Protein AF-A0A0P1AQS2-F1 (afdb_monomer)

Solvent-accessible surface area (backbone atoms only — not comparable to full-atom values): 9481 Å² total; per-residue (Å²): 136,84,85,78,84,78,77,76,81,81,76,91,64,84,81,78,73,72,79,77,76,83,74,62,88,80,56,66,67,78,52,52,49,30,66,52,55,50,46,58,62,47,47,58,53,48,44,68,77,41,67,87,56,55,71,67,58,52,54,50,51,50,55,50,52,66,73,68,54,50,72,73,76,42,42,63,34,48,53,51,20,53,52,37,39,50,54,34,50,53,49,47,72,74,50,77,76,59,81,92,65,63,72,74,79,71,72,70,73,82,67,58,92,86,52,82,75,77,80,79,52,73,67,56,54,53,52,50,52,59,57,50,57,69,66,74,76,73,86,78,88,82,89,85,136

Radius of gyration: 27.29 Å; Cα contacts (8 Å, |Δi|>4): 53; chains: 1; bounding box: 86×45×60 Å

pLDDT: mean 74.39, std 16.45, range [37.16, 93.56]

Organism: Plasmopara halstedii (NCBI:txid4781)

Nearest PDB structures (foldseek):
  1lwm-assembly1_A  TM=8.146E-01  e=3.644E-05  Saccharomyces cerevisiae
  4y60-assembly1_C  TM=8.944E-01  e=2.705E-03  Mus musculus
  2gzk-assembly1_A  TM=5.540E-01  e=4.343E-04  unclassified
  7m5w-assembly1_A  TM=8.227E-01  e=1.787E-02  Homo sapiens
  6erq-assembly2_G  TM=6.936E-01  e=4.330E-02  Homo sapiens

Foldseek 3Di:
DDDDDDDDDDPPDDPPPPPDQDDDPLQQDDQDALLRVQLVVVLVVLCVVCVPDDPVVSSVVSVVVVVVDDVVNSVVSRVSSVVSNVVNVVSNVVDDDDPVRPPPPDPPPPDPPPDDDDDDDPVVVVVVVVVVVVVVPPPDDDDDD

InterPro domains:
  IPR009071 High mobility group box domain [PF00505] (28-95)
  IPR009071 High mobility group box domain [PS50118] (28-96)
  IPR009071 High mobility group box domain [SM00398] (27-97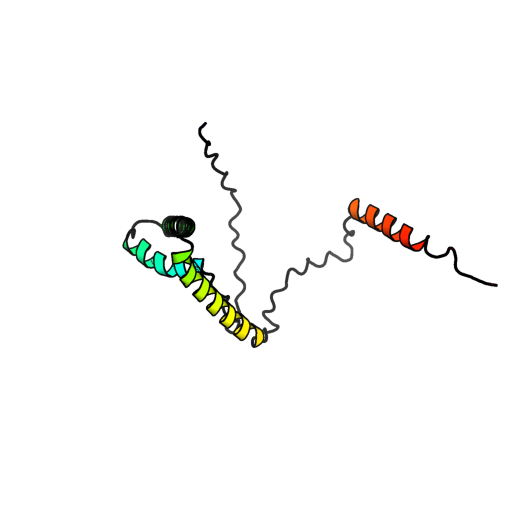)
  IPR036910 High mobility group box domain superfamily [G3DSA:1.10.30.10] (12-103)
  IPR036910 High mobility group box domain superfamily [G3DSA:1.10.30.10] (104-140)
  IPR03691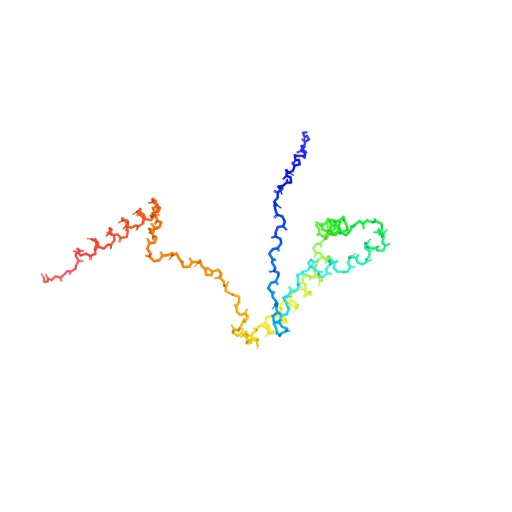0 High mobility group box domain superfamily [SSF47095] (16-98)
  IPR036910 High mobility group box domain superfamily [SSF47095] (103-134)
  IPR050342 High Mobility Group Box (HMGB) [PTHR48112] (15-95)

Structure (mmCIF, N/CA/C/O backbone):
data_AF-A0A0P1AQS2-F1
#
_entry.id   AF-A0A0P1AQS2-F1
#
loop_
_atom_site.group_PDB
_atom_site.id
_atom_site.type_symbol
_atom_site.label_atom_id
_atom_site.label_alt_id
_atom_site.label_comp_id
_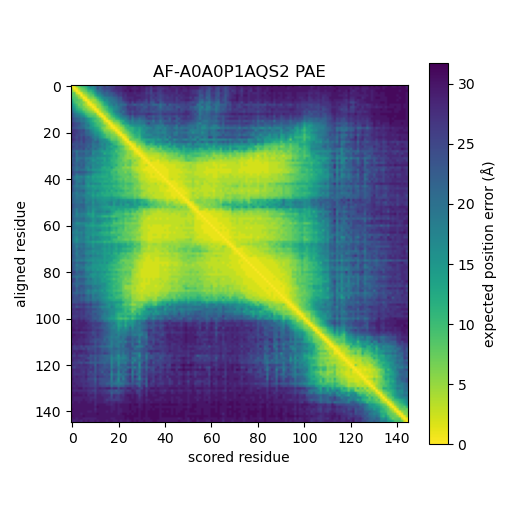atom_site.label_asym_id
_atom_site.label_entity_id
_atom_site.label_seq_id
_atom_site.pdbx_PDB_ins_code
_atom_site.Cartn_x
_atom_site.Cartn_y
_atom_site.Cartn_z
_atom_site.occupancy
_atom_site.B_iso_or_equiv
_atom_site.auth_seq_id
_atom_site.auth_comp_id
_atom_site.auth_asym_id
_atom_site.auth_atom_id
_atom_site.pdbx_PDB_model_num
ATOM 1 N N . MET A 1 1 ? 9.124 4.783 34.217 1.00 39.34 1 MET A N 1
ATOM 2 C CA . MET A 1 1 ? 9.643 5.764 33.236 1.00 39.34 1 MET A CA 1
ATOM 3 C C . MET A 1 1 ? 8.654 5.858 32.079 1.00 39.34 1 MET A C 1
ATOM 5 O O . MET A 1 1 ? 8.538 4.912 31.311 1.00 39.34 1 MET A O 1
ATOM 9 N N . ALA A 1 2 ? 7.865 6.934 32.021 1.00 44.06 2 ALA A N 1
ATOM 10 C CA . ALA A 1 2 ? 6.818 7.128 31.017 1.00 44.06 2 ALA A CA 1
ATOM 11 C C . ALA A 1 2 ? 7.421 7.664 29.706 1.00 44.06 2 ALA A C 1
ATOM 13 O O . ALA A 1 2 ? 8.138 8.663 29.715 1.00 44.06 2 ALA A O 1
ATOM 14 N N . ARG A 1 3 ? 7.150 6.999 28.577 1.00 54.03 3 ARG A N 1
ATOM 15 C CA . ARG A 1 3 ? 7.534 7.481 27.242 1.00 54.03 3 ARG A CA 1
ATOM 16 C C . ARG A 1 3 ? 6.585 8.612 26.840 1.00 54.03 3 ARG A C 1
ATOM 18 O O . ARG A 1 3 ? 5.453 8.355 26.446 1.00 54.03 3 ARG A O 1
ATOM 25 N N . GLY A 1 4 ? 7.049 9.853 26.977 1.00 37.16 4 GLY A N 1
ATOM 26 C CA . GLY A 1 4 ? 6.350 11.046 26.505 1.00 37.16 4 GLY A CA 1
ATOM 27 C C . GLY A 1 4 ? 6.129 10.998 24.992 1.00 37.16 4 GLY A C 1
ATOM 28 O O . GLY A 1 4 ? 7.072 10.852 24.215 1.00 37.16 4 GLY A O 1
ATOM 29 N N . ALA A 1 5 ? 4.869 11.108 24.576 1.00 51.94 5 ALA A N 1
ATOM 30 C CA . ALA A 1 5 ? 4.480 11.241 23.181 1.00 51.94 5 ALA A CA 1
ATOM 31 C C . ALA A 1 5 ? 4.729 12.686 22.723 1.00 51.94 5 ALA A C 1
ATOM 33 O O . ALA A 1 5 ? 3.882 13.561 22.885 1.00 51.94 5 ALA A O 1
ATOM 34 N N . VAL A 1 6 ? 5.910 12.947 22.161 1.00 55.41 6 VAL A N 1
ATOM 35 C CA . VAL A 1 6 ? 6.194 14.214 21.480 1.00 55.41 6 VAL A CA 1
ATOM 36 C C . VAL A 1 6 ? 5.450 14.192 20.143 1.00 55.41 6 VAL A C 1
ATOM 38 O O . VAL A 1 6 ? 5.817 13.460 19.222 1.00 55.41 6 VAL A O 1
ATOM 41 N N . GLY A 1 7 ? 4.358 14.954 20.056 1.00 46.19 7 GLY A N 1
ATOM 42 C CA . GLY A 1 7 ? 3.606 15.153 18.822 1.00 46.19 7 GLY A CA 1
ATOM 43 C C . GLY A 1 7 ? 4.514 15.710 17.726 1.00 46.19 7 GLY A C 1
ATOM 44 O O . GLY A 1 7 ? 5.149 16.750 17.890 1.00 46.19 7 GLY A O 1
ATOM 45 N N . ARG A 1 8 ? 4.596 15.000 16.598 1.00 49.31 8 ARG A N 1
ATOM 46 C CA . ARG A 1 8 ? 5.342 15.444 15.416 1.00 49.31 8 ARG A CA 1
ATOM 47 C C . ARG A 1 8 ? 4.661 16.697 14.842 1.00 49.31 8 ARG A C 1
ATOM 49 O O . ARG A 1 8 ? 3.475 16.609 14.519 1.00 49.31 8 ARG A O 1
ATOM 56 N N . PRO A 1 9 ? 5.366 17.831 14.672 1.00 50.41 9 PRO A N 1
ATOM 57 C CA . PRO A 1 9 ? 4.772 19.038 14.108 1.00 50.41 9 PRO A CA 1
ATOM 58 C C . PRO A 1 9 ? 4.286 18.771 12.679 1.00 50.41 9 PRO A C 1
ATOM 60 O O . PRO A 1 9 ? 5.006 18.206 11.845 1.00 50.41 9 PRO A O 1
ATOM 63 N N . LYS A 1 10 ? 3.032 19.143 12.410 1.00 51.03 10 LYS A N 1
ATOM 64 C CA . LYS A 1 10 ? 2.399 19.037 11.095 1.00 51.03 10 LYS A CA 1
ATOM 65 C C . LYS A 1 10 ? 3.057 20.092 10.204 1.00 51.03 10 LYS A C 1
ATOM 67 O O . LYS A 1 10 ? 2.955 21.278 10.469 1.00 51.03 10 LYS A O 1
ATOM 72 N N . LYS A 1 11 ? 3.822 19.652 9.205 1.00 44.62 11 LYS A N 1
ATOM 73 C CA . LYS A 1 11 ? 4.495 20.547 8.258 1.00 44.62 11 LYS A CA 1
ATOM 74 C C . LYS A 1 11 ? 3.427 21.162 7.352 1.00 44.62 11 LYS A C 1
ATOM 76 O O . LYS A 1 11 ? 2.847 20.430 6.547 1.00 44.62 11 LYS A O 1
ATOM 81 N N . ASP A 1 12 ? 3.190 22.464 7.484 1.00 45.78 12 ASP A N 1
ATOM 82 C CA . ASP A 1 12 ? 2.337 23.263 6.597 1.00 45.78 12 ASP A CA 1
ATOM 83 C C . ASP A 1 12 ? 2.977 23.343 5.205 1.00 45.78 12 ASP A C 1
ATOM 85 O O . ASP A 1 12 ? 3.686 24.278 4.841 1.00 45.78 12 ASP A O 1
ATOM 89 N N . GLY A 1 13 ? 2.830 22.262 4.442 1.00 51.94 13 GLY A N 1
ATOM 90 C CA . GLY A 1 13 ? 3.230 22.194 3.049 1.00 51.94 13 GLY A CA 1
ATOM 91 C C . GLY A 1 13 ? 2.074 22.638 2.170 1.00 51.94 13 GLY A C 1
ATOM 92 O O . GLY A 1 13 ? 1.053 21.951 2.132 1.00 51.94 13 GLY A O 1
ATOM 93 N N . ASP A 1 14 ? 2.268 23.749 1.461 1.00 48.25 14 ASP A N 1
ATOM 94 C CA . ASP A 1 14 ? 1.522 24.172 0.273 1.00 48.25 14 ASP A CA 1
ATOM 95 C C . ASP A 1 14 ? 0.883 22.969 -0.459 1.00 48.25 14 ASP A C 1
ATOM 97 O O . ASP A 1 14 ? 1.561 22.065 -0.959 1.00 48.25 14 ASP A O 1
ATOM 101 N N . HIS A 1 15 ? -0.451 22.909 -0.447 1.00 58.62 15 HIS A N 1
ATOM 102 C CA . HIS A 1 15 ? -1.244 21.844 -1.059 1.00 58.62 15 HIS A CA 1
ATOM 103 C C . HIS A 1 15 ? -1.443 22.073 -2.566 1.00 58.62 15 HIS A C 1
ATOM 105 O O . HIS A 1 15 ? -2.534 21.828 -3.090 1.00 58.62 15 HIS A O 1
ATOM 111 N N . THR A 1 16 ? -0.409 22.477 -3.313 1.00 55.94 16 THR A N 1
ATOM 112 C CA . THR A 1 16 ? -0.434 22.362 -4.780 1.00 55.94 16 THR A CA 1
ATOM 113 C C . THR A 1 16 ? -0.373 20.883 -5.171 1.00 55.94 16 THR A C 1
ATOM 115 O O . THR A 1 16 ? 0.659 20.296 -5.508 1.00 55.94 16 THR A O 1
ATOM 118 N N . ARG A 1 17 ? -1.534 20.221 -5.095 1.00 59.31 17 ARG A N 1
ATOM 119 C CA . ARG 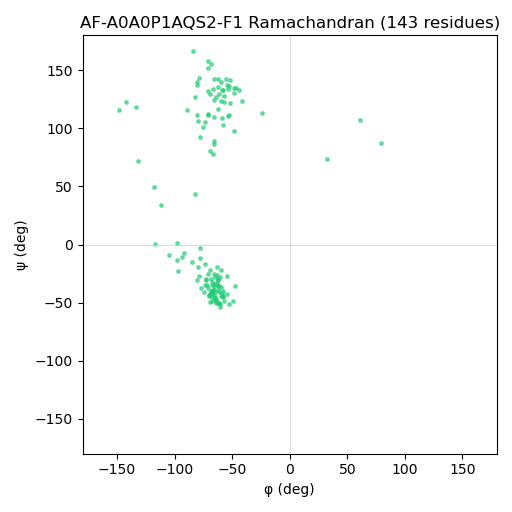A 1 17 ? -1.740 18.859 -5.586 1.00 59.31 17 ARG A CA 1
ATOM 120 C C . ARG A 1 17 ? -1.387 18.849 -7.069 1.00 59.31 17 ARG A C 1
ATOM 122 O O . ARG A 1 17 ? -2.166 19.308 -7.898 1.00 59.31 17 ARG A O 1
ATOM 129 N N . LYS A 1 18 ? -0.205 18.318 -7.400 1.00 63.66 18 LYS A N 1
ATOM 130 C CA . LYS A 1 18 ? 0.212 18.116 -8.791 1.00 63.66 18 LYS A CA 1
ATOM 131 C C . LYS A 1 18 ? -0.922 17.420 -9.555 1.00 63.66 18 LYS A C 1
ATOM 133 O O . LYS A 1 18 ? -1.422 16.400 -9.063 1.00 63.66 18 LYS A O 1
ATOM 138 N N . PRO A 1 19 ? -1.319 17.926 -10.737 1.00 57.03 19 PRO A N 1
ATOM 139 C CA . PRO A 1 19 ? -2.383 17.317 -11.515 1.00 57.03 19 PRO A CA 1
ATOM 140 C C . PRO A 1 19 ? -2.023 15.860 -11.802 1.00 57.03 19 PRO A C 1
ATOM 142 O O . PRO A 1 19 ? -0.918 15.537 -12.254 1.00 57.03 19 PRO A O 1
ATOM 145 N N . ARG A 1 20 ? -2.949 14.953 -11.474 1.00 61.41 20 ARG A N 1
ATOM 146 C CA . ARG A 1 20 ? -2.780 13.527 -11.751 1.00 61.41 20 ARG A CA 1
ATOM 147 C C . ARG A 1 20 ? -2.692 13.355 -13.268 1.00 61.41 20 ARG A C 1
ATOM 149 O O . ARG A 1 20 ? -3.651 13.646 -13.973 1.00 61.41 20 ARG A O 1
ATOM 156 N N . LYS A 1 21 ? -1.543 12.881 -13.761 1.00 64.44 21 LYS A N 1
ATOM 157 C CA . LYS A 1 21 ? -1.371 12.504 -15.174 1.00 64.44 21 LYS A CA 1
ATOM 158 C C . LYS A 1 21 ? -2.472 11.504 -15.570 1.00 64.44 21 LYS A C 1
ATOM 160 O O . LYS A 1 21 ? -2.737 10.568 -14.807 1.00 64.44 21 LYS A O 1
ATOM 165 N N . LYS A 1 22 ? -3.106 11.730 -16.726 1.00 62.53 22 LYS A N 1
ATOM 166 C CA . LYS A 1 22 ? -4.251 10.965 -17.251 1.00 62.53 22 LYS A CA 1
ATOM 167 C C . LYS A 1 22 ? -3.852 9.525 -17.591 1.00 62.53 22 LYS A C 1
ATOM 169 O O . LYS A 1 22 ? -3.487 9.303 -18.724 1.00 62.53 22 LYS A O 1
ATOM 174 N N . LYS A 1 23 ? -3.894 8.581 -16.641 1.00 60.50 23 LYS A N 1
ATOM 175 C CA . LYS A 1 23 ? -3.556 7.163 -16.905 1.00 60.50 23 LYS A CA 1
ATOM 176 C C . LYS A 1 23 ? -4.189 6.655 -18.203 1.00 60.50 23 LYS A C 1
ATOM 178 O O . LYS A 1 23 ? -5.393 6.851 -18.379 1.00 60.50 23 LYS A O 1
ATOM 183 N N . ASP A 1 24 ? -3.394 5.976 -19.029 1.00 62.03 24 ASP A N 1
ATOM 184 C CA . ASP A 1 24 ? -3.910 5.148 -20.118 1.00 62.03 24 ASP A CA 1
ATOM 185 C C . ASP A 1 24 ? -5.012 4.241 -19.599 1.00 62.03 24 ASP A C 1
ATOM 187 O O . ASP A 1 24 ? -4.869 3.608 -18.550 1.00 62.03 24 ASP A O 1
ATOM 191 N N . LYS A 1 25 ? -6.110 4.167 -20.351 1.00 69.19 25 LYS A N 1
ATOM 192 C CA . LYS A 1 25 ? -7.216 3.256 -20.039 1.00 69.19 25 LYS A CA 1
ATOM 193 C C . LYS A 1 25 ? -6.801 1.787 -20.176 1.00 69.19 25 LYS A C 1
ATOM 195 O O . LYS A 1 25 ? -7.379 0.951 -19.495 1.00 69.19 25 LYS A O 1
ATOM 200 N N . ASN A 1 26 ? -5.792 1.511 -21.004 1.00 64.94 26 ASN A N 1
ATOM 201 C CA . ASN A 1 26 ? -5.302 0.163 -21.287 1.00 64.94 26 ASN A CA 1
ATOM 202 C C . ASN A 1 26 ? -4.155 -0.267 -20.362 1.00 64.94 26 ASN A C 1
ATOM 204 O O . ASN A 1 26 ? -3.757 -1.424 -20.409 1.00 64.94 26 ASN A O 1
ATOM 208 N N . ALA A 1 27 ? -3.619 0.632 -19.526 1.00 70.94 27 ALA A N 1
ATOM 209 C CA . ALA A 1 27 ? -2.557 0.259 -18.602 1.00 70.94 27 ALA A CA 1
ATOM 210 C C . ALA A 1 27 ? -3.103 -0.679 -17.517 1.00 70.94 27 ALA A C 1
ATOM 212 O O . ALA A 1 27 ? -4.080 -0.316 -16.845 1.00 70.94 27 ALA A O 1
ATOM 213 N N . PRO A 1 28 ? -2.450 -1.830 -17.274 1.00 76.19 28 PRO A N 1
ATOM 214 C CA . PRO A 1 28 ? -2.886 -2.756 -16.246 1.00 76.19 28 PRO A CA 1
ATOM 215 C C . PRO A 1 28 ? -2.898 -2.055 -14.892 1.00 76.19 28 PRO A C 1
ATOM 217 O O . PRO A 1 28 ? -1.983 -1.307 -14.510 1.00 76.19 28 PRO A O 1
ATOM 220 N N . LYS A 1 29 ? -3.996 -2.242 -14.159 1.00 77.31 29 LYS A N 1
ATOM 221 C CA . LYS A 1 29 ? -4.175 -1.611 -12.855 1.00 77.31 29 LYS A CA 1
ATOM 222 C C . LYS A 1 29 ? -3.219 -2.275 -11.875 1.00 77.31 29 LYS A C 1
ATOM 224 O O . LYS A 1 29 ? -3.148 -3.492 -11.797 1.00 77.31 29 LYS A O 1
ATOM 229 N N . ARG A 1 30 ? -2.490 -1.459 -11.113 1.00 82.44 30 ARG A N 1
ATOM 230 C CA . ARG A 1 30 ? -1.486 -1.951 -10.159 1.00 82.44 30 ARG A CA 1
ATOM 231 C C . ARG A 1 30 ? -2.062 -3.015 -9.235 1.00 82.44 30 ARG A C 1
ATOM 233 O O . ARG A 1 30 ? -3.167 -2.826 -8.725 1.00 82.44 30 ARG A O 1
ATOM 240 N N . ALA A 1 31 ? -1.235 -4.020 -8.955 1.00 87.50 31 ALA A N 1
ATOM 241 C CA . ALA A 1 31 ? -1.541 -5.027 -7.959 1.00 87.50 31 ALA A CA 1
ATOM 242 C C . ALA A 1 31 ? -1.905 -4.398 -6.604 1.00 87.50 31 ALA A C 1
ATOM 244 O O . ALA A 1 31 ? -1.247 -3.452 -6.144 1.00 87.50 31 ALA A O 1
ATOM 245 N N . LEU A 1 32 ? -2.944 -4.927 -5.972 1.00 89.44 32 LEU A N 1
ATOM 246 C CA . LEU A 1 32 ? -3.360 -4.588 -4.619 1.00 89.44 32 LEU A CA 1
ATOM 247 C C . LEU A 1 32 ? -2.493 -5.348 -3.606 1.00 89.44 32 LEU A C 1
ATOM 249 O O . LEU A 1 32 ? -2.156 -6.512 -3.798 1.00 89.44 32 LEU A O 1
ATOM 253 N N . SER A 1 33 ? -2.111 -4.678 -2.515 1.00 91.62 33 SER A N 1
ATOM 254 C CA . SER A 1 33 ? -1.412 -5.339 -1.407 1.00 91.62 33 SER A CA 1
ATOM 255 C C . SER A 1 33 ? -2.398 -6.004 -0.448 1.00 91.62 33 SER A C 1
ATOM 257 O O . SER A 1 33 ? -3.584 -5.675 -0.449 1.00 91.62 33 SER A O 1
ATOM 259 N N . ALA A 1 34 ? -1.891 -6.866 0.434 1.00 91.75 34 ALA A N 1
ATOM 260 C CA . ALA A 1 34 ? -2.691 -7.537 1.459 1.00 91.75 34 ALA A CA 1
ATOM 261 C C . ALA A 1 34 ? -3.480 -6.535 2.317 1.00 91.75 34 ALA A C 1
ATOM 263 O O . ALA A 1 34 ? -4.685 -6.675 2.510 1.00 91.75 34 ALA A O 1
ATOM 264 N N . PHE A 1 35 ? -2.827 -5.434 2.706 1.00 90.88 35 PHE A N 1
ATOM 265 C CA . PHE A 1 35 ? -3.480 -4.331 3.406 1.00 90.88 35 PHE A CA 1
ATOM 266 C C . PHE A 1 35 ? -4.623 -3.702 2.599 1.00 90.88 35 PHE A C 1
ATOM 268 O O . PHE A 1 35 ? -5.622 -3.311 3.185 1.00 90.88 35 PHE A O 1
ATOM 275 N N . MET A 1 36 ? -4.504 -3.584 1.272 1.00 91.38 36 MET A N 1
ATOM 276 C CA . MET A 1 36 ? -5.576 -3.005 0.454 1.00 91.38 36 MET A CA 1
ATOM 277 C C . MET A 1 36 ? -6.813 -3.904 0.440 1.00 91.38 36 MET A C 1
ATOM 279 O O . MET A 1 36 ? -7.919 -3.386 0.585 1.00 91.38 36 MET A O 1
ATOM 283 N N . PHE A 1 37 ? -6.635 -5.225 0.332 1.00 91.19 37 PHE A N 1
ATOM 284 C CA . PHE A 1 37 ? -7.736 -6.187 0.447 1.00 91.19 37 PHE A CA 1
ATOM 285 C C . PHE A 1 37 ? -8.416 -6.100 1.814 1.00 91.19 37 PHE A C 1
ATOM 287 O O . PHE A 1 37 ? -9.621 -5.867 1.872 1.00 91.19 37 PHE A O 1
ATOM 294 N N . PHE A 1 38 ? -7.632 -6.153 2.893 1.00 91.62 38 PHE A N 1
ATOM 295 C CA . PHE A 1 38 ? -8.135 -5.985 4.256 1.00 91.62 38 PHE A CA 1
ATOM 296 C C . PHE A 1 38 ? -8.853 -4.644 4.453 1.00 91.62 38 PHE A C 1
ATOM 298 O O . PHE A 1 38 ? -9.939 -4.579 5.019 1.00 91.62 38 PHE A O 1
ATOM 305 N N . SER A 1 39 ? -8.268 -3.552 3.956 1.00 90.12 39 SER A N 1
ATOM 306 C CA . SER A 1 39 ? -8.843 -2.220 4.118 1.00 90.12 39 SER A CA 1
ATOM 307 C C . SER A 1 39 ? -10.169 -2.068 3.389 1.00 90.12 39 SER A C 1
ATOM 309 O O . SER A 1 39 ? -11.028 -1.362 3.894 1.00 90.12 39 SER A O 1
ATOM 311 N N . ASN A 1 40 ? -10.356 -2.717 2.236 1.00 90.19 40 ASN A N 1
ATOM 312 C CA . ASN A 1 40 ? -11.618 -2.661 1.504 1.00 90.19 40 ASN A CA 1
ATOM 313 C C . ASN A 1 40 ? -12.718 -3.429 2.241 1.00 90.19 40 ASN A C 1
ATOM 315 O O . ASN A 1 40 ? -13.809 -2.892 2.394 1.00 90.19 40 ASN A O 1
ATOM 319 N N . ASP A 1 41 ? -12.405 -4.628 2.735 1.00 89.50 41 ASP A N 1
ATOM 320 C CA . ASP A 1 41 ? -13.348 -5.477 3.469 1.00 89.50 41 ASP A CA 1
ATOM 321 C C . ASP A 1 41 ? -13.787 -4.827 4.792 1.00 89.50 41 ASP A C 1
ATOM 323 O O . ASP A 1 41 ? -14.969 -4.611 5.063 1.00 89.50 41 ASP A O 1
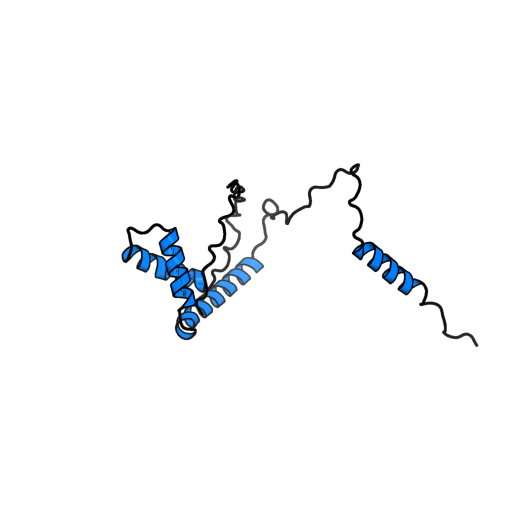ATOM 327 N N . ILE A 1 42 ? -12.811 -4.372 5.579 1.00 89.19 42 ILE A N 1
ATOM 328 C CA . ILE A 1 42 ? -13.074 -3.764 6.881 1.00 89.19 42 ILE A CA 1
ATOM 329 C C . ILE A 1 42 ? -13.672 -2.367 6.742 1.00 89.19 42 ILE A C 1
ATOM 331 O O . ILE A 1 42 ? -14.453 -1.959 7.595 1.00 89.19 42 ILE A O 1
ATOM 335 N N . ARG A 1 43 ? -13.366 -1.603 5.687 1.00 88.00 43 ARG A N 1
ATOM 336 C CA . ARG A 1 43 ? -13.900 -0.239 5.540 1.00 88.00 43 ARG A CA 1
ATOM 337 C C . ARG A 1 43 ? -15.420 -0.202 5.537 1.00 88.00 43 ARG A C 1
ATOM 339 O O . ARG A 1 43 ? -15.976 0.716 6.140 1.00 88.00 43 ARG A O 1
ATOM 346 N N . ASP A 1 44 ? -16.080 -1.157 4.893 1.00 88.31 44 ASP A N 1
ATOM 347 C CA . ASP A 1 44 ? -17.542 -1.197 4.866 1.00 88.31 44 ASP A CA 1
ATOM 348 C C . ASP A 1 44 ? -18.116 -1.582 6.231 1.00 88.31 44 ASP A C 1
ATOM 350 O O . ASP A 1 44 ? -19.103 -0.989 6.669 1.00 88.31 44 ASP A O 1
ATOM 354 N N . THR A 1 45 ? -17.455 -2.490 6.948 1.00 89.56 45 THR A N 1
ATOM 355 C CA . THR A 1 45 ? -17.794 -2.846 8.333 1.00 89.56 45 THR A CA 1
ATOM 356 C C . THR A 1 45 ? -17.644 -1.645 9.265 1.00 89.56 45 THR A C 1
ATOM 358 O O . THR A 1 45 ? -18.587 -1.268 9.952 1.00 89.56 45 THR A O 1
ATOM 361 N N . VAL A 1 46 ? -16.508 -0.950 9.215 1.00 87.44 46 VAL A N 1
ATOM 362 C CA . VAL A 1 46 ? -16.223 0.206 10.080 1.00 87.44 46 VAL A CA 1
ATOM 363 C C . VAL A 1 46 ? -17.117 1.390 9.759 1.00 87.44 46 VAL A C 1
ATOM 365 O O . VAL A 1 46 ? -17.519 2.115 10.661 1.00 87.44 46 VAL A O 1
ATOM 368 N N . LYS A 1 47 ? -17.468 1.581 8.486 1.00 87.56 47 LYS A N 1
ATOM 369 C CA . LYS A 1 47 ? -18.419 2.617 8.084 1.00 87.56 47 LYS A CA 1
ATOM 370 C C . LYS A 1 47 ? -19.835 2.325 8.594 1.00 87.56 47 LYS A C 1
ATOM 372 O O . LYS A 1 47 ? -20.571 3.266 8.862 1.00 87.56 47 LYS A O 1
ATOM 377 N N . LYS A 1 48 ? -20.223 1.051 8.713 1.00 88.31 48 LYS A N 1
ATOM 378 C CA . LYS A 1 48 ? -21.508 0.652 9.313 1.00 88.31 48 LYS A CA 1
ATOM 379 C C . LYS A 1 48 ? -21.496 0.791 10.835 1.00 88.31 48 LYS A C 1
ATOM 381 O O . LYS A 1 48 ? -22.486 1.242 11.392 1.00 88.31 48 LYS A O 1
ATOM 386 N N . GLU A 1 49 ? -20.394 0.423 11.486 1.00 88.31 49 GLU A N 1
ATOM 387 C CA . GLU A 1 49 ? -20.219 0.567 12.940 1.00 88.31 49 GLU A CA 1
ATOM 388 C C . GLU A 1 49 ? -20.143 2.036 13.368 1.00 88.31 49 GLU A C 1
ATOM 390 O O . GLU A 1 49 ? -20.683 2.416 14.403 1.00 88.31 49 GLU A O 1
ATOM 395 N N . MET A 1 50 ? -19.453 2.859 12.578 1.00 81.56 50 MET A N 1
ATOM 396 C CA . MET A 1 50 ? -19.171 4.259 12.884 1.00 81.56 50 MET A CA 1
ATOM 397 C C . MET A 1 50 ? -19.491 5.147 11.671 1.00 81.56 50 MET A C 1
ATOM 399 O O . MET A 1 50 ? -18.574 5.651 11.012 1.00 81.56 50 MET A O 1
ATOM 403 N N . PRO A 1 51 ? -20.783 5.350 11.354 1.00 83.06 51 PRO A N 1
ATOM 404 C CA . PRO A 1 51 ? -21.200 6.170 10.217 1.00 83.06 51 PRO A CA 1
ATOM 405 C C . PRO A 1 51 ? -20.914 7.668 10.413 1.00 83.06 51 PRO A C 1
ATOM 407 O O . PRO A 1 51 ? -20.788 8.388 9.424 1.00 83.06 51 PRO A O 1
ATOM 410 N N . ASP A 1 52 ? -20.769 8.124 11.662 1.00 84.31 52 ASP A N 1
ATOM 411 C CA . ASP A 1 52 ? -20.560 9.536 12.017 1.00 84.31 52 ASP A CA 1
ATOM 412 C C . ASP A 1 52 ? -19.091 9.983 11.963 1.00 84.31 52 ASP A C 1
ATOM 414 O O . ASP A 1 52 ? -18.792 11.180 11.964 1.00 84.31 52 ASP A O 1
ATOM 418 N N . LEU A 1 53 ? -18.147 9.037 11.919 1.00 78.12 53 LEU A N 1
ATOM 419 C CA . LEU A 1 53 ? -16.724 9.360 11.860 1.00 78.12 53 LEU A CA 1
ATOM 420 C C . LEU A 1 53 ? -16.304 9.752 10.447 1.00 78.12 53 LEU A C 1
ATOM 422 O O . LEU A 1 53 ? -16.735 9.165 9.450 1.00 78.12 53 LEU A O 1
ATOM 426 N N . GLN A 1 54 ? -15.391 10.722 10.344 1.00 85.56 54 GLN A N 1
ATOM 427 C CA . GLN A 1 54 ? -14.868 11.077 9.034 1.00 85.56 54 GLN A CA 1
ATOM 428 C C . GLN A 1 54 ? -14.004 9.945 8.470 1.00 85.56 54 GLN A C 1
ATOM 430 O O . GLN A 1 54 ? -13.414 9.123 9.174 1.00 85.56 54 GLN A O 1
ATOM 435 N N . PHE A 1 55 ? -13.899 9.917 7.143 1.00 82.12 55 PHE A N 1
ATOM 436 C CA . PHE A 1 55 ? -13.127 8.905 6.423 1.00 82.12 55 PHE A CA 1
ATOM 437 C C . PHE A 1 55 ? -11.659 8.806 6.892 1.00 82.12 55 PHE A C 1
ATOM 439 O O . PHE A 1 55 ? -11.050 7.738 6.777 1.00 82.12 55 PHE A O 1
ATOM 446 N N . LEU A 1 56 ? -11.086 9.893 7.418 1.00 87.88 56 LEU A N 1
ATOM 447 C CA . LEU A 1 56 ? -9.711 9.924 7.913 1.00 87.88 56 LEU A CA 1
ATOM 448 C C . LEU A 1 56 ? -9.545 9.113 9.210 1.00 87.88 56 LEU A C 1
ATOM 450 O O . LEU A 1 56 ? -8.595 8.335 9.328 1.00 87.88 56 LEU A O 1
ATOM 454 N N . GLU A 1 57 ? -10.480 9.245 10.144 1.00 87.94 57 GLU A N 1
ATOM 455 C CA . GLU A 1 57 ? -10.545 8.485 11.392 1.00 87.94 57 GLU A CA 1
ATOM 456 C C . GLU A 1 57 ? -10.809 7.006 11.102 1.00 87.94 57 GLU A C 1
ATOM 458 O O . GLU A 1 57 ? -10.090 6.149 11.614 1.00 87.94 57 GLU A O 1
ATOM 463 N N . ILE A 1 58 ? -11.736 6.704 10.183 1.00 87.50 58 ILE A N 1
ATOM 464 C CA . ILE A 1 58 ? -12.002 5.331 9.719 1.00 87.50 58 ILE A CA 1
ATOM 465 C C . ILE A 1 58 ? -10.722 4.698 9.156 1.00 87.50 58 ILE A C 1
ATOM 467 O O . ILE A 1 58 ? -10.343 3.591 9.535 1.00 87.50 58 ILE A O 1
ATOM 471 N N . SER A 1 59 ? -10.014 5.419 8.282 1.00 87.44 59 SER A N 1
ATOM 472 C CA . SER A 1 59 ? -8.755 4.943 7.693 1.00 87.44 59 SER A CA 1
ATOM 473 C C . SER A 1 59 ? -7.665 4.723 8.748 1.00 87.44 59 SER A C 1
ATOM 475 O O . SER A 1 59 ? -6.868 3.790 8.634 1.00 87.44 59 SER A O 1
ATOM 477 N N . SER A 1 60 ? -7.633 5.566 9.782 1.00 90.38 60 SER A N 1
ATOM 478 C CA . SER A 1 60 ? -6.681 5.450 10.889 1.00 90.38 60 SER A CA 1
ATOM 479 C C . SER A 1 60 ? -6.964 4.216 11.748 1.00 90.38 60 SER A C 1
ATOM 481 O O . SER A 1 60 ? -6.030 3.487 12.088 1.00 90.38 60 SER A O 1
ATOM 483 N N . GLU A 1 61 ? -8.236 3.926 12.029 1.00 89.75 61 GLU A N 1
ATOM 484 C CA . GLU A 1 61 ? -8.634 2.742 12.795 1.00 89.75 61 GLU A CA 1
ATOM 485 C C . GLU A 1 61 ? -8.359 1.442 12.027 1.00 89.75 61 GLU A C 1
ATOM 487 O O . GLU A 1 61 ? -7.837 0.487 12.599 1.00 89.75 61 GLU A O 1
ATOM 492 N N . ILE A 1 62 ? -8.615 1.406 10.714 1.00 91.75 62 ILE A N 1
ATOM 493 C CA . ILE A 1 62 ? -8.253 0.259 9.860 1.00 91.75 62 ILE A CA 1
ATOM 494 C C . ILE A 1 62 ? -6.744 -0.003 9.929 1.00 91.75 62 ILE A C 1
ATOM 496 O O . ILE A 1 62 ? -6.310 -1.144 10.091 1.00 91.75 62 ILE A O 1
ATOM 500 N N . GLY A 1 63 ? -5.931 1.056 9.857 1.00 92.12 63 GLY A N 1
ATOM 501 C CA . GLY A 1 63 ? -4.479 0.950 9.998 1.00 92.12 63 GLY A CA 1
ATOM 502 C C . GLY A 1 63 ? -4.040 0.443 11.375 1.00 92.12 63 GLY A C 1
ATOM 503 O O . GLY A 1 63 ? -3.030 -0.255 11.472 1.00 92.12 63 GLY A O 1
ATOM 504 N N . ARG A 1 64 ? -4.790 0.764 12.438 1.00 91.75 64 ARG A N 1
ATOM 505 C CA . ARG A 1 64 ? -4.552 0.235 13.787 1.00 91.75 64 ARG A CA 1
ATOM 506 C C . ARG A 1 64 ? -4.871 -1.257 13.855 1.00 91.75 64 ARG A C 1
ATOM 508 O O . ARG A 1 64 ? -4.011 -2.022 14.281 1.00 91.75 64 ARG A O 1
ATOM 515 N N . ARG A 1 65 ? -6.048 -1.664 13.372 1.00 90.75 65 ARG A N 1
ATOM 516 C CA . ARG A 1 65 ? -6.480 -3.070 13.322 1.00 90.75 65 ARG A CA 1
ATOM 517 C C . ARG A 1 65 ? -5.515 -3.932 12.506 1.00 90.75 65 ARG A C 1
ATOM 519 O O . ARG A 1 65 ? -5.109 -4.988 12.969 1.00 90.75 65 ARG A O 1
ATOM 526 N N . TRP A 1 66 ? -5.035 -3.436 11.364 1.00 91.56 66 TRP A N 1
ATOM 527 C CA . TRP A 1 66 ? -4.037 -4.144 10.550 1.00 91.56 66 TRP A CA 1
ATOM 528 C C . TRP A 1 66 ? -2.699 -4.373 11.262 1.00 91.56 66 TRP A C 1
ATOM 530 O O . TRP A 1 66 ? -2.001 -5.333 10.972 1.00 91.56 66 TRP A O 1
ATOM 540 N N . LYS A 1 67 ? -2.296 -3.496 12.185 1.00 90.38 67 LYS A N 1
ATOM 541 C CA . LYS A 1 67 ? -1.069 -3.711 12.972 1.00 90.38 67 LYS A CA 1
ATOM 542 C C . LYS A 1 67 ? -1.262 -4.694 14.124 1.00 90.38 67 LYS A C 1
ATOM 544 O O . LYS A 1 67 ? -0.271 -5.161 14.669 1.00 90.38 67 LYS A O 1
ATOM 549 N N . GLN A 1 68 ? -2.508 -4.926 14.528 1.00 91.94 68 GLN A N 1
ATOM 550 C CA . GLN A 1 68 ? -2.876 -5.807 15.636 1.00 91.94 68 GLN A CA 1
ATOM 551 C C . GLN A 1 68 ? -3.298 -7.202 15.164 1.00 91.94 68 GLN A C 1
ATOM 553 O O . GLN A 1 68 ? -3.403 -8.101 15.990 1.00 91.94 68 GLN A O 1
ATOM 558 N N . ILE A 1 69 ? -3.551 -7.375 13.865 1.00 91.38 69 ILE A N 1
ATOM 559 C CA . ILE A 1 69 ? -3.922 -8.660 13.276 1.00 91.38 69 ILE A CA 1
ATOM 560 C C . ILE A 1 69 ? -2.795 -9.686 13.456 1.00 91.38 69 ILE A C 1
ATOM 562 O O . ILE A 1 69 ? -1.611 -9.346 13.368 1.00 91.38 69 ILE A O 1
ATOM 566 N N . SER A 1 70 ? -3.174 -10.937 13.709 1.00 92.94 70 SER A N 1
ATOM 567 C CA . SER A 1 70 ? -2.239 -12.057 13.778 1.00 92.94 70 SER A CA 1
ATOM 568 C C . SER A 1 70 ? -1.698 -12.398 12.382 1.00 92.94 70 SER A C 1
ATOM 570 O O . SER A 1 70 ? -2.323 -12.089 11.364 1.00 92.94 70 SER A O 1
ATOM 572 N N . ASP A 1 71 ? -0.535 -13.052 12.302 1.00 89.44 71 ASP A N 1
ATOM 573 C CA . ASP A 1 71 ? -0.016 -13.528 11.013 1.00 89.44 71 ASP A CA 1
ATOM 574 C C . ASP A 1 71 ? -0.939 -14.581 10.371 1.00 89.44 71 ASP A C 1
ATOM 576 O O . ASP A 1 71 ? -0.979 -14.690 9.147 1.00 89.44 71 ASP A O 1
ATOM 580 N N . GLU A 1 72 ? -1.715 -15.313 11.175 1.00 91.00 72 GLU A N 1
ATOM 581 C CA . GLU A 1 72 ? -2.683 -16.311 10.705 1.00 91.00 72 GLU A CA 1
ATOM 582 C C . GLU A 1 72 ? -3.848 -15.654 9.966 1.00 91.00 72 GLU A C 1
ATOM 584 O O . GLU A 1 72 ? -4.155 -16.031 8.835 1.00 91.00 72 GLU A O 1
ATOM 589 N N . ASP A 1 73 ? -4.427 -14.612 10.560 1.00 88.62 73 ASP A N 1
ATOM 590 C CA . ASP A 1 73 ? -5.503 -13.835 9.945 1.00 88.62 73 ASP A CA 1
ATOM 591 C C . ASP A 1 73 ? -4.985 -12.976 8.782 1.00 88.62 73 ASP A C 1
ATOM 593 O O . ASP A 1 73 ? -5.737 -12.646 7.863 1.00 88.62 73 ASP A O 1
ATOM 597 N N . ARG A 1 74 ? -3.690 -12.622 8.782 1.00 90.94 74 ARG A N 1
ATOM 598 C CA . ARG A 1 74 ? -3.044 -11.915 7.666 1.00 90.94 74 ARG A CA 1
ATOM 599 C C . ARG A 1 74 ? -2.805 -12.820 6.458 1.00 90.94 74 ARG A C 1
ATOM 601 O O . ARG A 1 74 ? -2.923 -12.356 5.322 1.00 90.94 74 ARG A O 1
ATOM 608 N N . ARG A 1 75 ? -2.494 -14.097 6.691 1.00 92.94 75 ARG A N 1
ATOM 609 C CA . ARG A 1 75 ? -2.131 -15.079 5.66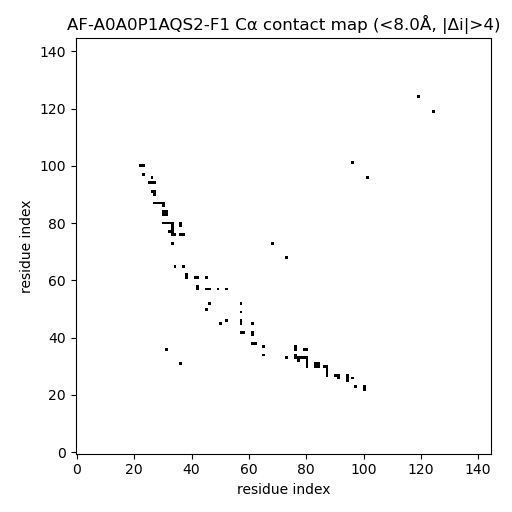0 1.00 92.94 75 ARG A CA 1
ATOM 610 C C . ARG A 1 75 ? -3.087 -15.137 4.460 1.00 92.94 75 ARG A C 1
ATOM 612 O O . ARG A 1 75 ? -2.584 -15.039 3.340 1.00 92.94 75 ARG A O 1
ATOM 619 N N . PRO A 1 76 ? -4.425 -15.216 4.620 1.00 93.50 76 PRO A N 1
ATOM 620 C CA . PRO A 1 76 ? -5.329 -15.230 3.468 1.00 93.50 76 PRO A CA 1
ATOM 621 C C . PRO A 1 76 ? -5.225 -13.951 2.621 1.00 93.50 76 PRO A C 1
ATOM 623 O O . PRO A 1 76 ? -5.284 -14.010 1.393 1.00 93.50 76 PRO A O 1
ATOM 626 N N . TYR A 1 77 ? -5.003 -12.790 3.245 1.00 92.75 77 TYR A N 1
ATOM 627 C CA . TYR A 1 77 ? -4.806 -11.531 2.521 1.00 92.75 77 TYR A CA 1
ATOM 628 C C . TYR A 1 77 ? -3.454 -11.475 1.805 1.00 92.75 77 TYR A C 1
ATOM 630 O O . TYR A 1 77 ? -3.363 -10.900 0.718 1.00 92.75 77 TYR A O 1
ATOM 638 N N . ASP A 1 78 ? -2.413 -12.071 2.388 1.00 91.62 78 ASP A N 1
ATOM 639 C CA . ASP A 1 78 ? -1.097 -12.198 1.758 1.00 91.62 78 ASP A CA 1
ATOM 640 C C . ASP A 1 78 ? -1.159 -13.124 0.526 1.00 91.62 78 ASP A C 1
ATOM 642 O O . ASP A 1 78 ? -0.587 -12.801 -0.519 1.00 91.62 78 ASP A O 1
ATOM 646 N N . GLU A 1 79 ? -1.920 -14.220 0.594 1.00 93.56 79 GLU A N 1
ATOM 647 C CA . GLU A 1 79 ? -2.169 -15.128 -0.536 1.00 93.56 79 GLU A CA 1
ATOM 648 C C . GLU A 1 79 ? -2.958 -14.441 -1.666 1.00 93.56 79 GLU A C 1
ATOM 650 O O . GLU A 1 79 ? -2.560 -14.515 -2.836 1.00 93.56 79 GLU A O 1
ATOM 655 N N . LEU A 1 80 ? -4.021 -13.701 -1.325 1.00 92.31 80 LEU A N 1
ATOM 656 C CA . LEU A 1 80 ? -4.790 -12.880 -2.271 1.00 92.31 80 LEU A CA 1
ATOM 657 C C . LEU A 1 80 ? -3.909 -11.822 -2.947 1.00 92.31 80 LEU A C 1
ATOM 659 O O . LEU A 1 80 ? -3.955 -11.650 -4.166 1.00 92.31 80 LEU A O 1
ATOM 663 N N . ALA A 1 81 ? -3.057 -11.147 -2.175 1.00 92.88 81 ALA A N 1
ATOM 664 C CA . ALA A 1 81 ? -2.116 -10.164 -2.701 1.00 92.88 81 ALA A CA 1
ATOM 665 C C . ALA A 1 81 ? -1.063 -10.792 -3.616 1.00 92.88 81 ALA A C 1
ATOM 667 O O . ALA A 1 81 ? -0.704 -10.207 -4.639 1.00 92.88 81 ALA A O 1
ATOM 668 N N . ALA A 1 82 ? -0.575 -11.988 -3.284 1.00 92.19 82 ALA A N 1
ATOM 669 C CA . ALA A 1 82 ? 0.340 -12.727 -4.142 1.00 92.19 82 ALA A CA 1
ATOM 670 C C . ALA A 1 82 ? -0.333 -13.135 -5.462 1.00 92.19 82 ALA A C 1
ATOM 672 O O . ALA A 1 82 ? 0.288 -13.013 -6.520 1.00 92.19 82 ALA A O 1
ATOM 673 N N . ALA A 1 83 ? -1.596 -13.566 -5.424 1.00 92.25 83 ALA A N 1
ATOM 674 C CA . ALA A 1 83 ? -2.372 -13.886 -6.619 1.00 92.25 83 ALA A CA 1
ATOM 675 C C . ALA A 1 83 ? -2.611 -12.657 -7.508 1.00 92.25 83 ALA A C 1
ATOM 677 O O . ALA A 1 83 ? -2.339 -12.704 -8.707 1.00 92.25 83 ALA A O 1
ATOM 678 N N . ASP A 1 84 ? -3.029 -11.534 -6.923 1.00 91.31 84 ASP A N 1
ATOM 679 C CA . ASP A 1 84 ? -3.261 -10.287 -7.660 1.00 91.31 84 ASP A CA 1
ATOM 680 C C . ASP A 1 84 ? -1.957 -9.708 -8.233 1.00 91.31 84 ASP A C 1
ATOM 682 O O . ASP A 1 84 ? -1.925 -9.198 -9.354 1.00 91.31 84 ASP A O 1
ATOM 686 N N . LYS A 1 85 ? -0.841 -9.875 -7.511 1.00 89.62 85 LYS A N 1
ATOM 687 C CA . LYS A 1 85 ? 0.496 -9.553 -8.017 1.00 89.62 85 LYS A CA 1
ATOM 688 C C . LYS A 1 85 ? 0.856 -10.383 -9.245 1.00 89.62 85 LYS A C 1
ATOM 690 O O . LYS A 1 85 ? 1.428 -9.817 -10.171 1.00 89.62 85 LYS A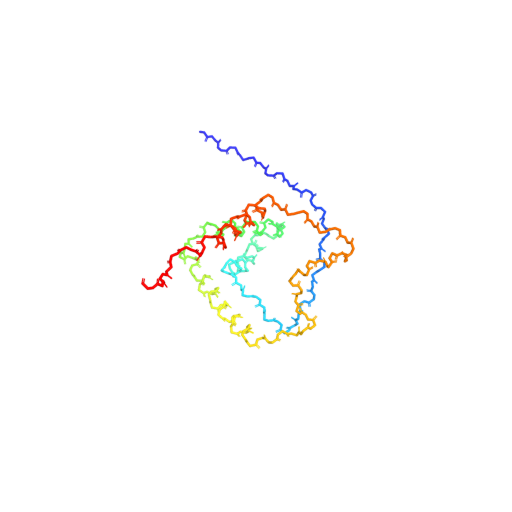 O 1
ATOM 695 N N . ARG A 1 86 ? 0.533 -11.682 -9.274 1.00 89.81 86 ARG A N 1
ATOM 696 C CA . ARG A 1 86 ? 0.756 -12.525 -10.461 1.00 89.81 86 ARG A CA 1
ATOM 697 C C . ARG A 1 86 ? -0.082 -12.047 -11.644 1.00 89.81 86 ARG A C 1
ATOM 699 O O . ARG A 1 86 ? 0.505 -11.808 -12.691 1.00 89.81 86 ARG A O 1
ATOM 706 N N . ARG A 1 87 ? -1.387 -11.795 -11.447 1.00 91.12 87 ARG A N 1
ATOM 707 C CA . ARG A 1 87 ? -2.262 -11.228 -12.495 1.00 91.12 87 ARG A CA 1
ATOM 708 C C . ARG A 1 87 ? -1.657 -9.955 -13.082 1.00 91.12 87 ARG A C 1
ATOM 710 O O . ARG A 1 87 ? -1.491 -9.844 -14.284 1.00 91.12 87 ARG A O 1
ATOM 717 N N . TYR A 1 88 ? -1.275 -9.011 -12.222 1.00 87.75 88 TYR A N 1
ATOM 718 C CA . TYR A 1 88 ? -0.699 -7.748 -12.677 1.00 87.75 88 TYR A CA 1
ATOM 719 C C . TYR A 1 88 ? 0.625 -7.922 -13.424 1.00 87.75 88 TYR A C 1
ATOM 721 O O . TYR A 1 88 ? 0.921 -7.127 -14.307 1.00 87.75 88 TYR A O 1
ATOM 729 N N . LEU A 1 89 ? 1.459 -8.893 -13.037 1.00 86.06 89 LEU A N 1
ATOM 730 C CA . LEU A 1 89 ? 2.712 -9.159 -13.739 1.00 86.06 89 LEU A CA 1
ATOM 731 C C . LEU A 1 89 ? 2.445 -9.699 -15.142 1.00 86.06 89 LEU A C 1
ATOM 733 O O . LEU A 1 89 ? 3.036 -9.171 -16.071 1.00 86.06 89 LEU A O 1
ATOM 737 N N . GLU A 1 90 ? 1.522 -10.648 -15.286 1.00 86.38 90 GLU A N 1
ATOM 738 C CA . GLU A 1 90 ? 1.095 -11.193 -16.581 1.00 86.38 90 GLU A CA 1
ATOM 739 C C . GLU A 1 90 ? 0.505 -10.095 -17.480 1.00 86.38 90 GLU A C 1
ATOM 741 O O . GLU A 1 90 ? 1.040 -9.812 -18.547 1.00 86.38 90 GLU A O 1
ATOM 746 N N . GLU A 1 91 ? -0.483 -9.342 -16.981 1.00 84.69 91 GLU A N 1
ATOM 747 C CA . GLU A 1 91 ? -1.084 -8.227 -17.729 1.00 84.69 91 GLU A CA 1
ATOM 748 C C . GLU A 1 91 ? -0.061 -7.130 -18.078 1.00 84.69 91 GLU A C 1
ATOM 750 O O . GLU A 1 91 ? -0.239 -6.390 -19.043 1.00 84.69 91 GLU A O 1
ATOM 755 N N . LYS A 1 92 ? 0.997 -6.974 -17.273 1.00 82.88 92 LYS A N 1
ATOM 756 C CA . LYS A 1 92 ? 2.074 -6.008 -17.516 1.00 82.88 92 LYS A CA 1
ATOM 757 C C . LYS A 1 92 ? 3.091 -6.497 -18.537 1.00 82.88 92 LYS A C 1
ATOM 759 O O . LYS A 1 92 ? 3.687 -5.645 -19.191 1.00 82.88 92 LYS A O 1
ATOM 764 N N . GLU A 1 93 ? 3.328 -7.798 -18.635 1.00 81.12 93 GLU A N 1
ATOM 765 C CA . GLU A 1 93 ? 4.204 -8.376 -19.660 1.00 81.12 93 GLU A CA 1
ATOM 766 C C . GLU A 1 93 ? 3.559 -8.223 -21.043 1.00 81.12 93 GLU A C 1
ATOM 768 O O . GLU A 1 93 ? 4.229 -7.798 -21.981 1.00 81.12 93 GLU A O 1
ATOM 773 N N . ASP A 1 94 ? 2.241 -8.423 -21.130 1.00 76.88 94 ASP A N 1
ATOM 774 C CA . ASP A 1 94 ? 1.467 -8.232 -22.364 1.00 76.88 94 ASP A CA 1
ATOM 775 C C . ASP A 1 94 ? 1.166 -6.754 -22.682 1.00 76.88 94 ASP A C 1
ATOM 777 O O . ASP A 1 94 ? 0.717 -6.411 -23.780 1.00 76.88 94 ASP A O 1
ATOM 781 N N . TYR A 1 95 ? 1.411 -5.842 -21.734 1.00 77.94 95 TYR A N 1
ATOM 782 C CA . TYR A 1 95 ? 1.139 -4.422 -21.926 1.00 77.94 95 TYR A CA 1
ATOM 783 C C . TYR A 1 95 ? 2.233 -3.734 -22.744 1.00 77.94 95 TYR A C 1
ATOM 785 O O . TYR A 1 95 ? 3.299 -3.384 -22.231 1.00 77.94 95 TYR A O 1
ATOM 793 N N . VAL A 1 96 ? 1.910 -3.418 -23.998 1.00 70.19 96 VAL A N 1
ATOM 794 C CA . VAL A 1 96 ? 2.671 -2.461 -24.807 1.00 70.19 96 VAL A CA 1
ATOM 795 C C . VAL A 1 96 ? 2.240 -1.040 -24.415 1.00 70.19 96 VAL A C 1
ATOM 797 O O . VAL A 1 96 ? 1.094 -0.661 -24.674 1.00 70.19 96 VAL A O 1
ATOM 800 N N . PRO A 1 97 ? 3.109 -0.236 -23.774 1.00 66.81 97 PRO A N 1
ATOM 801 C CA . PRO A 1 97 ? 2.764 1.128 -23.403 1.00 66.81 97 PRO A CA 1
ATOM 802 C C . PRO A 1 97 ? 2.568 1.992 -24.647 1.00 66.81 97 PRO A C 1
ATOM 804 O O . PRO A 1 97 ? 3.403 1.988 -25.551 1.00 66.81 97 PRO A O 1
ATOM 807 N N . ASP A 1 98 ? 1.492 2.779 -24.666 1.00 65.88 98 ASP A N 1
ATOM 808 C CA . ASP A 1 98 ? 1.327 3.805 -25.687 1.00 65.88 98 ASP A CA 1
ATOM 809 C C . ASP A 1 98 ? 2.448 4.857 -25.529 1.00 65.88 98 ASP A C 1
ATOM 811 O O . ASP A 1 98 ? 2.642 5.404 -24.431 1.00 65.88 98 ASP A O 1
ATOM 815 N N . PRO A 1 99 ? 3.210 5.163 -26.594 1.00 63.47 99 PRO A N 1
ATOM 816 C CA . PRO A 1 99 ? 4.336 6.091 -26.520 1.00 63.47 99 PRO A CA 1
ATOM 817 C C . PRO A 1 99 ? 3.912 7.518 -26.135 1.00 63.47 99 PRO A C 1
ATOM 819 O O . PRO A 1 99 ? 4.736 8.290 -25.642 1.00 63.47 99 PRO A O 1
ATOM 822 N N . SER A 1 100 ? 2.632 7.886 -26.285 1.00 62.19 100 SER A N 1
ATOM 823 C CA . SER A 1 100 ? 2.109 9.185 -25.849 1.00 62.19 100 SER A CA 1
ATOM 824 C C . SER A 1 100 ? 1.965 9.299 -24.327 1.00 62.19 100 SER A C 1
ATOM 826 O O . SER A 1 100 ? 1.827 10.418 -23.815 1.00 62.19 100 SER A O 1
ATOM 828 N N . PHE A 1 101 ? 1.973 8.185 -23.593 1.00 55.50 101 PHE A N 1
ATOM 829 C CA . PHE A 1 101 ? 1.749 8.171 -22.147 1.00 55.50 101 PHE A CA 1
ATOM 830 C C . PHE A 1 101 ? 2.934 7.661 -21.335 1.00 55.50 101 PHE A C 1
ATOM 832 O O . PHE A 1 101 ? 2.891 7.663 -20.095 1.00 55.50 101 PHE A O 1
ATOM 839 N N . GLU A 1 102 ? 4.031 7.301 -22.003 1.00 53.81 102 GLU A N 1
ATOM 840 C CA . GLU A 1 102 ? 5.260 6.930 -21.328 1.00 53.81 102 GLU A CA 1
ATOM 841 C C . GLU A 1 102 ? 5.659 8.047 -20.356 1.00 53.81 102 GLU A C 1
ATOM 843 O O . GLU A 1 102 ? 5.962 9.195 -20.702 1.00 53.81 102 GLU A O 1
ATOM 848 N N . SER A 1 103 ? 5.549 7.735 -19.063 1.00 51.06 103 SER A N 1
ATOM 849 C CA . SER A 1 103 ? 5.807 8.710 -18.029 1.00 51.06 103 SER A CA 1
ATOM 850 C C . SER A 1 103 ? 7.284 9.049 -18.115 1.00 51.06 103 SER A C 1
ATOM 852 O O . SER A 1 103 ? 8.114 8.223 -17.746 1.00 51.06 103 SER A O 1
ATOM 854 N N . THR A 1 104 ? 7.603 10.260 -18.570 1.00 50.91 104 THR A N 1
ATOM 855 C CA . THR A 1 104 ? 8.944 10.832 -18.465 1.00 50.91 104 THR A CA 1
ATOM 856 C C . THR A 1 104 ? 9.433 10.640 -17.029 1.00 50.91 104 THR A C 1
ATOM 858 O O . THR A 1 104 ? 9.037 11.365 -16.108 1.00 50.91 104 THR A O 1
ATOM 861 N N . LYS A 1 105 ? 10.237 9.594 -16.798 1.00 45.59 105 LYS A N 1
ATOM 862 C CA . LYS A 1 105 ? 10.945 9.361 -15.543 1.00 45.59 105 LYS A CA 1
ATOM 863 C C . LYS A 1 105 ? 11.942 10.499 -15.435 1.00 45.59 105 LYS A C 1
ATOM 865 O O . LYS A 1 105 ? 13.030 10.410 -15.979 1.00 45.59 105 LYS A O 1
ATOM 870 N N . GLY A 1 106 ? 11.501 11.597 -14.821 1.00 50.53 106 GLY A N 1
ATOM 871 C CA . GLY A 1 106 ? 12.288 12.784 -14.514 1.00 50.53 106 GLY A CA 1
ATOM 872 C C . GLY A 1 106 ? 13.383 13.073 -15.533 1.00 50.53 106 GLY A C 1
ATOM 873 O O . GLY A 1 106 ? 14.558 12.899 -15.211 1.00 50.53 106 GLY A O 1
ATOM 874 N N . SER A 1 107 ? 13.027 13.553 -16.731 1.00 44.59 107 SER A N 1
ATOM 875 C CA . SER A 1 107 ? 14.021 14.300 -17.492 1.00 44.59 107 SER A CA 1
ATOM 876 C C . SER A 1 107 ? 14.403 15.479 -16.599 1.00 44.59 107 SER A C 1
ATOM 878 O O . SER A 1 107 ? 13.590 16.356 -16.290 1.00 44.59 107 SER A O 1
ATOM 880 N N . ARG A 1 108 ? 15.625 15.449 -16.054 1.00 57.75 108 ARG A N 1
ATOM 881 C CA . ARG A 1 108 ? 16.204 16.649 -15.452 1.00 57.75 108 ARG A CA 1
ATOM 882 C C . ARG A 1 108 ? 16.059 17.707 -16.537 1.00 57.75 108 ARG A C 1
ATOM 884 O O . ARG A 1 108 ? 16.507 17.454 -17.656 1.00 57.75 108 ARG A O 1
ATOM 891 N N . LYS A 1 109 ? 15.362 18.813 -16.240 1.00 63.97 109 LYS A N 1
ATOM 892 C CA . LYS A 1 109 ? 15.237 19.942 -17.173 1.00 63.97 109 LYS A CA 1
ATOM 893 C C . LYS A 1 109 ? 16.611 20.140 -17.806 1.00 63.97 109 LYS A C 1
ATOM 895 O O . LYS A 1 109 ? 17.586 20.232 -17.055 1.00 63.97 109 LYS A O 1
ATOM 900 N N . LYS A 1 110 ? 16.694 20.093 -19.143 1.00 63.84 110 LYS A N 1
ATOM 901 C CA . LYS A 1 110 ? 17.947 20.372 -19.850 1.00 63.84 110 LYS A CA 1
ATOM 902 C C . LYS A 1 110 ? 18.416 21.720 -19.314 1.00 63.84 110 LYS A C 1
ATOM 904 O O . LYS A 1 110 ? 17.705 22.711 -19.443 1.00 63.84 110 LYS A O 1
ATOM 909 N N . LYS A 1 111 ? 19.517 21.696 -18.564 1.00 65.94 111 LYS A N 1
ATOM 910 C CA . LYS A 1 111 ? 20.142 22.902 -18.031 1.00 65.94 111 LYS A CA 1
ATOM 911 C C . LYS A 1 111 ? 20.562 23.715 -19.253 1.00 65.94 111 LYS A C 1
ATOM 913 O O . LYS A 1 111 ? 21.045 23.103 -20.207 1.00 65.94 111 LYS A O 1
ATOM 918 N N . ASP A 1 112 ? 20.311 25.024 -19.249 1.00 77.38 112 ASP A N 1
ATOM 919 C CA . ASP A 1 112 ? 20.642 25.889 -20.382 1.00 77.38 112 ASP A CA 1
ATOM 920 C C . ASP A 1 112 ? 22.068 25.588 -20.862 1.00 77.38 112 ASP A C 1
ATOM 922 O O . ASP A 1 112 ? 22.960 25.444 -20.019 1.00 77.38 112 ASP A O 1
ATOM 926 N N . PRO A 1 113 ? 22.310 25.455 -22.178 1.00 80.50 113 PRO A N 1
ATOM 927 C CA . PRO A 1 113 ? 23.624 25.072 -22.698 1.00 80.50 113 PRO A CA 1
ATOM 928 C C . PRO A 1 113 ? 24.724 26.066 -22.301 1.00 80.50 113 PRO A C 1
ATOM 930 O O . PRO A 1 113 ? 25.889 25.688 -22.239 1.00 80.50 113 PRO A O 1
ATOM 933 N N . ASN A 1 114 ? 24.341 27.305 -21.978 1.00 78.06 114 ASN A N 1
ATOM 934 C CA . ASN A 1 114 ? 25.233 28.360 -21.509 1.00 78.06 114 ASN A CA 1
ATOM 935 C C . ASN A 1 114 ? 25.264 28.526 -19.972 1.00 78.06 114 ASN A C 1
ATOM 937 O O . ASN A 1 114 ? 25.931 29.416 -19.455 1.00 78.06 114 ASN A O 1
ATOM 941 N N . ALA A 1 115 ? 24.531 27.714 -19.203 1.00 79.88 115 ALA A N 1
ATOM 942 C CA . ALA A 1 115 ? 24.615 27.781 -17.749 1.00 79.88 115 ALA A CA 1
ATOM 943 C C . ALA A 1 115 ? 25.852 27.015 -17.254 1.00 79.88 115 ALA A C 1
ATOM 945 O O . ALA A 1 115 ? 26.095 25.887 -17.701 1.00 79.88 115 ALA A O 1
ATOM 946 N N . PRO A 1 116 ? 26.606 27.563 -16.284 1.00 81.00 116 PRO A N 1
ATOM 947 C CA . PRO A 1 116 ? 27.765 26.875 -15.741 1.00 81.00 116 PRO A CA 1
ATOM 948 C C . PRO A 1 116 ? 27.342 25.523 -15.164 1.00 81.00 116 PRO A C 1
ATOM 950 O O . PRO A 1 116 ? 26.345 25.399 -14.435 1.00 81.00 116 PRO A O 1
ATOM 953 N N . LYS A 1 117 ? 28.098 24.480 -15.517 1.00 78.50 117 LYS A N 1
ATOM 954 C CA . LYS A 1 117 ? 27.920 23.154 -14.924 1.00 78.50 117 LYS A CA 1
ATOM 955 C C . LYS A 1 117 ? 28.139 23.278 -13.416 1.00 78.50 117 LYS A C 1
ATOM 957 O O . LYS A 1 117 ? 29.023 23.997 -12.961 1.00 78.50 117 LYS A O 1
ATOM 962 N N . ARG A 1 118 ? 27.316 22.576 -12.635 1.00 81.94 118 ARG A N 1
ATOM 963 C CA . ARG A 1 118 ? 27.478 22.506 -11.175 1.00 81.94 118 ARG A CA 1
ATOM 964 C C . ARG A 1 118 ? 28.896 22.041 -10.833 1.00 81.94 118 ARG A C 1
ATOM 966 O O . ARG A 1 118 ? 29.382 21.101 -11.463 1.00 81.94 118 ARG A O 1
ATOM 973 N N . ALA A 1 119 ? 29.514 22.672 -9.837 1.00 85.00 119 ALA A N 1
ATOM 974 C CA . ALA A 1 119 ? 30.814 22.248 -9.337 1.00 85.00 119 ALA A CA 1
ATOM 975 C C . ALA A 1 119 ? 30.766 20.770 -8.914 1.00 85.00 119 ALA A C 1
ATOM 977 O O . ALA A 1 119 ? 29.750 20.284 -8.395 1.00 85.00 119 ALA A O 1
ATOM 978 N N . LEU A 1 120 ? 31.850 20.043 -9.182 1.00 85.88 120 LEU A N 1
ATOM 979 C CA . LEU A 1 120 ? 32.004 18.672 -8.711 1.00 85.88 120 LEU A CA 1
ATOM 980 C C . LEU A 1 120 ? 32.102 18.680 -7.178 1.00 85.88 120 LEU A C 1
ATOM 982 O O . LEU A 1 120 ? 32.669 19.589 -6.582 1.00 85.88 120 LEU A O 1
ATOM 986 N N . SER A 1 121 ? 31.500 17.682 -6.530 1.00 89.81 121 SER A N 1
ATOM 987 C CA . SER A 1 121 ? 31.645 17.506 -5.079 1.00 89.81 121 SER A CA 1
ATOM 988 C C . SER A 1 121 ? 33.063 17.028 -4.754 1.00 89.81 121 SER A C 1
ATOM 990 O O . SER A 1 121 ? 33.648 16.309 -5.561 1.00 89.81 121 SER A O 1
ATOM 992 N N . ALA A 1 122 ? 33.574 17.350 -3.560 1.00 82.94 122 ALA A N 1
ATOM 993 C CA . ALA A 1 122 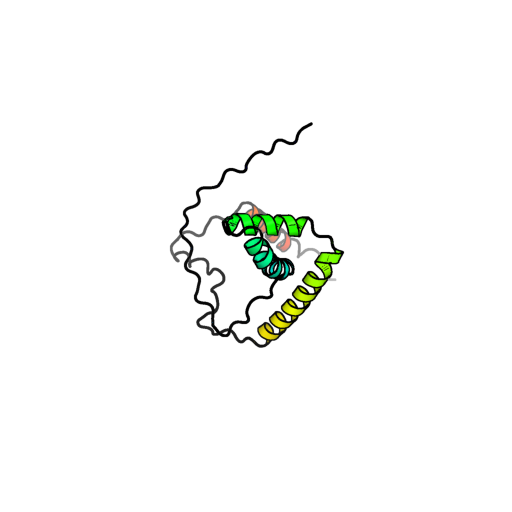? 34.860 16.867 -3.039 1.00 82.94 122 ALA A CA 1
ATOM 994 C C . ALA A 1 122 ? 35.044 15.346 -3.208 1.00 82.94 122 ALA A C 1
ATOM 996 O O . ALA A 1 122 ? 36.122 14.884 -3.560 1.00 82.94 122 ALA A O 1
ATOM 997 N N . TYR A 1 123 ? 33.960 14.576 -3.072 1.00 82.12 123 TYR A N 1
ATOM 998 C CA . TYR A 1 123 ? 33.956 13.135 -3.326 1.00 82.12 123 TYR A CA 1
ATOM 999 C C . TYR A 1 123 ? 34.293 12.763 -4.784 1.00 82.12 123 TYR A C 1
ATOM 1001 O O . TYR A 1 123 ? 35.024 11.812 -5.026 1.00 82.12 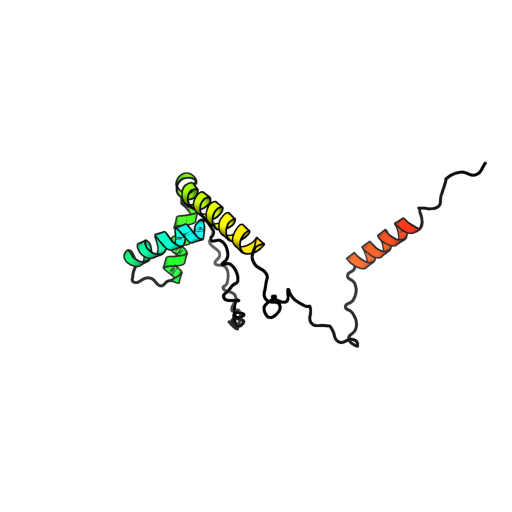123 TYR A O 1
ATOM 1009 N N . PHE A 1 124 ? 33.804 13.521 -5.772 1.00 86.81 124 PHE A N 1
ATOM 1010 C CA . PHE A 1 124 ? 34.128 13.280 -7.183 1.00 86.81 124 PHE A CA 1
ATOM 1011 C C . PHE A 1 124 ? 35.561 13.692 -7.533 1.00 86.81 124 PHE A C 1
ATOM 1013 O O . PHE A 1 124 ? 36.150 13.074 -8.412 1.00 86.81 124 PHE A O 1
ATOM 1020 N N . PHE A 1 125 ? 36.127 14.694 -6.852 1.00 82.19 125 PHE A N 1
ATOM 1021 C CA . PHE A 1 125 ? 37.556 15.003 -6.965 1.00 82.19 125 PHE A CA 1
ATOM 1022 C C . PHE A 1 125 ? 38.407 13.857 -6.415 1.00 82.19 125 PHE A C 1
ATOM 1024 O O . PHE A 1 125 ? 39.283 13.365 -7.113 1.00 82.19 125 PHE A O 1
ATOM 1031 N N . PHE A 1 126 ? 38.055 13.352 -5.233 1.00 84.88 126 PHE A N 1
ATOM 1032 C CA . PHE A 1 126 ? 38.705 12.199 -4.613 1.00 84.88 126 PHE A CA 1
ATOM 1033 C C . PHE A 1 126 ? 38.637 10.933 -5.487 1.00 84.88 126 PHE A C 1
ATOM 1035 O O . PHE A 1 126 ? 39.641 10.259 -5.691 1.00 84.88 126 PHE A O 1
ATOM 1042 N N . CYS A 1 127 ? 37.476 10.626 -6.075 1.00 82.12 127 CYS A N 1
ATOM 1043 C CA . CYS A 1 127 ? 37.361 9.506 -7.010 1.00 82.12 127 CYS A CA 1
ATOM 1044 C C . CYS A 1 127 ? 38.109 9.734 -8.331 1.00 82.12 127 CYS A C 1
ATOM 1046 O O . CYS A 1 127 ? 38.517 8.754 -8.946 1.00 82.12 127 CYS A O 1
ATOM 1048 N N . ASN A 1 128 ? 38.262 10.980 -8.795 1.00 78.06 128 ASN A N 1
ATOM 1049 C CA . ASN A 1 128 ? 39.065 11.276 -9.981 1.00 78.06 128 ASN A CA 1
ATOM 1050 C C . ASN A 1 128 ? 40.555 11.040 -9.708 1.00 78.06 128 ASN A C 1
ATOM 1052 O O . ASN A 1 128 ? 41.197 10.415 -10.544 1.00 78.06 128 ASN A O 1
ATOM 1056 N N . ASP A 1 129 ? 41.065 11.448 -8.544 1.00 71.38 129 ASP A N 1
ATOM 1057 C CA . ASP A 1 129 ? 42.456 11.200 -8.129 1.00 71.38 129 ASP A CA 1
ATOM 1058 C C . ASP A 1 129 ? 42.754 9.703 -8.016 1.00 71.38 129 ASP A C 1
ATOM 1060 O O . ASP A 1 129 ? 43.663 9.189 -8.663 1.00 71.38 129 ASP A O 1
ATOM 1064 N N . ILE A 1 130 ? 41.907 8.961 -7.298 1.00 72.56 130 ILE A N 1
ATOM 1065 C CA . ILE A 1 130 ? 42.081 7.509 -7.122 1.00 72.56 130 ILE A CA 1
ATOM 1066 C C . ILE A 1 130 ? 41.942 6.743 -8.449 1.00 72.56 130 ILE A C 1
ATOM 1068 O O . ILE A 1 130 ? 42.524 5.671 -8.640 1.00 72.56 130 ILE A O 1
ATOM 1072 N N . ARG A 1 131 ? 41.167 7.278 -9.399 1.00 64.00 131 ARG A N 1
ATOM 1073 C CA . ARG A 1 131 ? 41.023 6.685 -10.733 1.00 64.00 131 ARG A CA 1
ATOM 1074 C C . ARG A 1 131 ? 42.211 6.993 -11.646 1.00 64.00 131 ARG A C 1
ATOM 1076 O O . ARG A 1 131 ? 42.467 6.194 -12.539 1.00 64.00 131 ARG A O 1
ATOM 1083 N N . GLN A 1 132 ? 42.910 8.108 -11.440 1.00 60.50 132 GLN A N 1
ATOM 1084 C CA . GLN A 1 132 ? 44.144 8.437 -12.162 1.00 60.50 132 GLN A CA 1
ATOM 1085 C C . GLN A 1 132 ? 45.338 7.633 -11.626 1.00 60.50 132 GLN A C 1
ATOM 1087 O O . GLN A 1 132 ? 46.128 7.138 -12.427 1.00 60.50 132 GLN A O 1
ATOM 1092 N N . GLU A 1 133 ? 45.426 7.393 -10.311 1.00 55.16 133 GLU A N 1
ATOM 1093 C CA . GLU A 1 133 ? 46.503 6.567 -9.733 1.00 55.16 133 GLU A CA 1
ATOM 1094 C C . GLU A 1 133 ? 46.500 5.109 -10.227 1.00 55.16 133 GLU A C 1
ATOM 1096 O O . GLU A 1 133 ? 47.562 4.517 -10.395 1.00 55.16 133 GLU A O 1
ATOM 1101 N N . ASN A 1 134 ? 45.337 4.538 -10.562 1.00 56.16 134 ASN A N 1
ATOM 1102 C CA . ASN A 1 134 ? 45.251 3.187 -11.140 1.00 56.16 134 ASN A CA 1
ATOM 1103 C C . ASN A 1 134 ? 45.611 3.107 -12.640 1.00 56.16 134 ASN A C 1
ATOM 1105 O O . ASN A 1 134 ? 45.602 2.014 -13.198 1.00 56.16 134 ASN A O 1
ATOM 1109 N N . ILE A 1 135 ? 45.904 4.231 -13.308 1.00 58.03 135 ILE A N 1
ATOM 1110 C CA . ILE A 1 135 ? 46.397 4.242 -14.699 1.00 58.03 135 ILE A CA 1
ATOM 1111 C C . ILE A 1 135 ? 47.928 4.355 -14.747 1.00 58.03 135 ILE A C 1
ATOM 1113 O O . ILE A 1 135 ? 48.530 3.924 -15.723 1.00 58.03 135 ILE A O 1
ATOM 1117 N N . GLN A 1 136 ? 48.578 4.870 -13.697 1.00 53.06 136 GLN A N 1
ATOM 1118 C CA . GLN A 1 136 ? 50.030 5.083 -13.712 1.00 53.06 136 GLN A CA 1
ATOM 1119 C C . GLN A 1 136 ? 50.854 3.921 -13.122 1.00 53.06 136 GLN A C 1
ATOM 1121 O O . GLN A 1 136 ? 52.069 3.910 -13.282 1.00 53.06 136 GLN A O 1
ATOM 1126 N N . TYR A 1 137 ? 50.225 2.938 -12.466 1.00 51.25 137 TYR A N 1
ATOM 1127 C CA . TYR A 1 137 ? 50.908 1.770 -11.878 1.00 51.25 137 TYR A CA 1
ATOM 1128 C C . TYR A 1 137 ? 50.571 0.453 -12.607 1.00 51.25 137 TYR A C 1
ATOM 1130 O O . TYR A 1 137 ? 50.428 -0.597 -11.987 1.00 51.25 137 TYR A O 1
ATOM 1138 N N . GLY A 1 138 ? 50.372 0.523 -13.927 1.00 50.66 138 GLY A N 1
ATOM 1139 C CA . GLY A 1 138 ? 50.137 -0.641 -14.793 1.00 50.66 138 GLY A CA 1
ATOM 1140 C C . GLY A 1 138 ? 51.330 -1.056 -15.661 1.00 50.66 138 GLY A C 1
ATOM 1141 O O . GLY A 1 138 ? 51.273 -2.125 -16.254 1.00 50.66 138 GLY A O 1
ATOM 1142 N N . ASP A 1 139 ? 52.404 -0.258 -15.712 1.00 53.44 139 ASP A N 1
ATOM 1143 C CA . ASP A 1 139 ? 53.547 -0.471 -16.616 1.00 53.44 139 ASP A CA 1
ATOM 1144 C C . ASP A 1 139 ? 54.865 -0.712 -15.855 1.00 53.44 139 ASP A C 1
ATOM 1146 O O . ASP A 1 139 ? 55.882 -0.073 -16.129 1.00 53.44 139 ASP A O 1
ATOM 1150 N N . ILE A 1 140 ? 54.882 -1.624 -14.875 1.00 60.09 140 ILE A N 1
ATOM 1151 C CA . ILE A 1 140 ? 56.150 -2.158 -14.354 1.00 60.09 140 ILE A CA 1
ATOM 1152 C C . ILE A 1 140 ? 56.052 -3.687 -14.260 1.00 60.09 140 ILE A C 1
ATOM 1154 O O . ILE A 1 140 ? 55.234 -4.227 -13.523 1.00 60.09 140 ILE A O 1
ATOM 1158 N N . GLU A 1 141 ? 56.932 -4.336 -15.024 1.00 57.56 141 GLU A N 1
ATOM 1159 C CA . GLU A 1 141 ? 57.306 -5.758 -15.014 1.00 57.56 141 GLU A CA 1
ATOM 1160 C C . GLU A 1 141 ? 56.372 -6.764 -15.710 1.00 57.56 141 GLU A C 1
ATOM 1162 O O . GLU A 1 141 ? 55.601 -7.472 -15.075 1.00 57.56 141 GLU A O 1
ATOM 1167 N N . THR A 1 142 ? 56.580 -6.967 -17.017 1.00 60.00 142 THR A N 1
ATOM 1168 C CA . THR A 1 142 ? 56.870 -8.319 -17.537 1.00 60.00 142 THR A CA 1
ATOM 1169 C C . THR A 1 142 ? 57.787 -8.257 -18.768 1.00 60.00 142 THR A C 1
ATOM 1171 O O . THR A 1 142 ? 57.404 -7.749 -19.811 1.00 60.00 142 THR A O 1
ATOM 1174 N N . CYS A 1 143 ? 58.986 -8.828 -18.597 1.00 50.47 143 CYS A N 1
ATOM 1175 C CA . CYS A 1 143 ? 59.695 -9.694 -19.548 1.00 50.47 143 CYS A CA 1
ATOM 1176 C C . CYS A 1 143 ? 60.086 -9.139 -20.940 1.00 50.47 143 CYS A C 1
ATOM 1178 O O . CYS A 1 143 ? 59.263 -9.103 -21.847 1.00 50.47 143 CYS A O 1
ATOM 1180 N N . ASP A 1 144 ? 61.387 -8.880 -21.135 1.00 48.09 144 ASP A N 1
ATOM 1181 C CA . ASP A 1 144 ? 62.092 -9.280 -22.365 1.00 48.09 144 ASP A CA 1
ATOM 1182 C C . ASP A 1 144 ? 63.524 -9.750 -22.026 1.00 48.09 144 ASP A C 1
ATOM 1184 O O . ASP A 1 144 ? 64.294 -9.009 -21.411 1.00 48.09 144 ASP A O 1
ATOM 1188 N N . GLN A 1 145 ? 63.780 -10.999 -22.435 1.00 46.84 145 GLN A N 1
ATOM 1189 C CA . GLN A 1 145 ? 65.022 -11.785 -22.548 1.00 46.84 145 GLN A CA 1
ATOM 1190 C C . GLN A 1 145 ? 65.843 -12.178 -21.303 1.00 46.84 145 GLN A C 1
ATOM 1192 O O . GLN A 1 145 ? 66.657 -11.375 -20.798 1.00 46.84 145 GLN A O 1
#

Sequence (145 aa):
MARGAVGRPKKDGDHTRKPRKKKDKNAPKRALSAFMFFSNDIRDTVKKEMPDLQFLEISSEIGRRWKQISDEDRRPYDELAAADKRRYLEEKEDYVPDPSFESTKGSRKKKDPNAPKRALSAYFFFCNDIRQENIQYGDIETCDQ

Secondary structure (DSSP, 8-state):
------PPP--------PPPP---TTSPPPPPPHHHHHHHHHHHHHHHH-TTS-HHHHHHHHHHHHHHS-HHHHHHHHHHHHHHHHHHHHHHHS----TTT-----------TTSPPPPPPHHHHHHHHHHHHHHHSS-S-----

Mean predicted aligned error: 17.4 Å